Protein AF-A0A448I436-F1 (afdb_monomer_lite)

Secondary structure (DSSP, 8-state):
-PPPPHHHHHHHS--PPP-TT-TTTT-HHHHS---TT--HHHHHHHHHHHHHHHHT-TTHHHHHHHHHHS-GGGPPPEEETTEEEPPP----------

pLDDT: mean 83.36, std 15.51, range [39.28, 98.12]

Sequence (98 aa):
MSYADPSALFASLGGIPLLPGAACVGRSELFDERADHEDPDDRKYRHDKAVRICRACPAQPDCTTWFESLPTAQKPTGVIAGRNHEPSTRRPRKKTAA

Structure (mmCIF, N/CA/C/O backbone):
data_AF-A0A448I436-F1
#
_entry.id   AF-A0A448I436-F1
#
loop_
_atom_site.group_PDB
_atom_site.id
_atom_site.type_symbol
_atom_site.label_atom_id
_atom_site.label_alt_id
_atom_site.label_comp_id
_atom_site.label_asym_id
_atom_site.label_entity_id
_atom_site.label_seq_id
_atom_site.pdbx_PDB_ins_code
_atom_site.Cartn_x
_atom_site.Cartn_y
_atom_site.Cartn_z
_atom_site.occupancy
_atom_site.B_iso_or_equiv
_atom_site.auth_seq_id
_atom_site.auth_comp_id
_atom_site.auth_asym_id
_atom_site.auth_atom_id
_atom_site.pdbx_PDB_model_num
ATOM 1 N N . MET A 1 1 ? 23.129 -21.274 28.277 1.00 44.28 1 MET A N 1
ATOM 2 C CA . MET A 1 1 ? 22.670 -21.186 26.874 1.00 44.28 1 MET A CA 1
ATOM 3 C C . MET A 1 1 ? 21.266 -20.605 26.908 1.00 44.28 1 MET A C 1
ATOM 5 O O . MET A 1 1 ? 20.345 -21.316 27.281 1.00 44.28 1 MET A O 1
ATOM 9 N N . SER A 1 2 ? 21.124 -19.297 26.670 1.00 66.56 2 SER A N 1
ATOM 10 C CA . SER A 1 2 ? 19.808 -18.644 26.622 1.00 66.56 2 SER A CA 1
ATOM 11 C C . SER A 1 2 ? 19.131 -19.006 25.310 1.00 66.56 2 SER A C 1
ATOM 13 O O . SER A 1 2 ? 19.635 -18.653 24.246 1.00 66.56 2 SER A O 1
ATOM 15 N N . TYR A 1 3 ? 18.006 -19.708 25.395 1.00 63.62 3 TYR A N 1
ATOM 16 C CA . TYR A 1 3 ? 17.078 -19.811 24.279 1.00 63.62 3 TYR A CA 1
ATOM 17 C C . TYR A 1 3 ? 16.484 -18.424 24.038 1.00 63.62 3 TYR A C 1
ATOM 19 O O . TYR A 1 3 ? 16.091 -17.748 24.989 1.00 63.62 3 TYR A O 1
ATOM 27 N N . ALA A 1 4 ? 16.482 -17.980 22.781 1.00 66.31 4 ALA A N 1
ATOM 28 C CA . ALA A 1 4 ? 15.768 -16.775 22.390 1.00 66.31 4 ALA A CA 1
ATOM 29 C C . ALA A 1 4 ? 14.303 -16.937 22.813 1.00 66.31 4 ALA A C 1
ATOM 31 O O . ALA A 1 4 ? 13.654 -17.908 22.424 1.00 66.31 4 ALA A O 1
ATOM 32 N N . ASP A 1 5 ? 13.819 -16.026 23.654 1.00 76.06 5 ASP A N 1
ATOM 33 C CA . ASP A 1 5 ? 12.4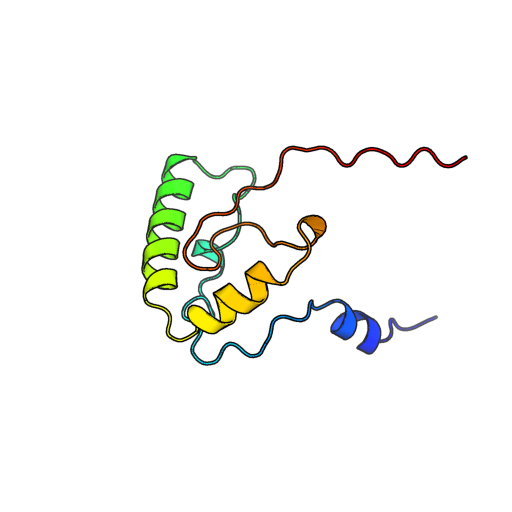24 -16.008 24.069 1.00 76.06 5 ASP A CA 1
ATOM 34 C C . ASP A 1 5 ? 11.552 -15.746 22.827 1.00 76.06 5 ASP A C 1
ATOM 36 O O . ASP A 1 5 ? 11.709 -14.707 22.175 1.00 76.06 5 ASP A O 1
ATOM 40 N N . PRO A 1 6 ? 10.654 -16.672 22.454 1.00 67.38 6 PRO A N 1
ATOM 41 C CA . PRO A 1 6 ? 9.821 -16.495 21.272 1.00 67.38 6 PRO A CA 1
ATOM 42 C C . PRO A 1 6 ? 8.892 -15.280 21.400 1.00 67.38 6 PRO A C 1
ATOM 44 O O . PRO A 1 6 ? 8.549 -14.674 20.388 1.00 67.38 6 PRO A O 1
ATOM 47 N N . SER A 1 7 ? 8.540 -14.854 22.616 1.00 69.56 7 SER A N 1
ATOM 48 C CA . SER A 1 7 ? 7.715 -13.661 22.851 1.00 69.56 7 SER A CA 1
ATOM 49 C C . SER A 1 7 ? 8.408 -12.374 22.381 1.00 69.56 7 SER A C 1
ATOM 51 O O . SER A 1 7 ? 7.755 -11.509 21.800 1.00 69.56 7 SER A O 1
ATOM 53 N N . ALA A 1 8 ? 9.731 -12.263 22.534 1.00 68.94 8 ALA A N 1
ATOM 54 C CA . ALA A 1 8 ? 10.515 -11.151 21.989 1.00 68.94 8 ALA A CA 1
ATOM 55 C C . ALA A 1 8 ? 10.499 -11.104 20.445 1.00 68.94 8 ALA A C 1
ATOM 57 O O . ALA A 1 8 ? 10.488 -10.018 19.856 1.00 68.94 8 ALA A O 1
ATOM 58 N N . LEU A 1 9 ? 10.442 -12.266 19.778 1.00 66.06 9 LEU A N 1
ATOM 59 C CA . LEU A 1 9 ? 10.263 -12.346 18.323 1.00 66.06 9 LEU A CA 1
ATOM 60 C C . LEU A 1 9 ? 8.861 -11.875 17.914 1.00 66.06 9 LEU A C 1
ATOM 62 O O . LEU A 1 9 ? 8.745 -11.051 17.011 1.00 66.06 9 LEU A O 1
ATOM 66 N N . PHE A 1 10 ? 7.808 -12.320 18.610 1.00 66.44 10 PHE A N 1
ATOM 67 C CA . PHE A 1 10 ? 6.435 -11.881 18.328 1.00 66.44 10 PHE A CA 1
ATOM 68 C C . PHE A 1 10 ? 6.227 -10.384 18.576 1.00 66.44 10 PHE A C 1
ATOM 70 O O . PHE A 1 10 ? 5.564 -9.731 17.780 1.00 66.44 10 PHE A O 1
ATOM 77 N N . ALA A 1 11 ? 6.842 -9.815 19.615 1.00 63.12 11 ALA A N 1
ATOM 78 C CA . ALA A 1 11 ? 6.800 -8.374 19.873 1.00 63.12 11 ALA A CA 1
ATOM 79 C C . ALA A 1 11 ? 7.502 -7.540 18.781 1.00 63.12 11 ALA A C 1
ATOM 81 O O . ALA A 1 11 ? 7.218 -6.352 18.635 1.00 63.12 11 ALA A O 1
ATOM 82 N N . SER A 1 12 ? 8.407 -8.156 18.013 1.00 62.03 12 SER A N 1
ATOM 83 C CA . SER A 1 12 ? 9.117 -7.519 16.897 1.00 62.03 12 SER A CA 1
ATOM 84 C C . SER A 1 12 ? 8.353 -7.605 15.570 1.00 62.03 12 SER A C 1
ATOM 86 O O . SER A 1 12 ? 8.654 -6.852 14.643 1.00 62.03 12 SER A O 1
ATOM 88 N N . LEU A 1 13 ? 7.354 -8.492 15.466 1.00 64.06 13 LEU A N 1
ATOM 89 C CA . LEU A 1 13 ? 6.402 -8.503 14.357 1.00 64.06 13 LEU A CA 1
ATOM 90 C C . LEU A 1 13 ? 5.480 -7.294 14.551 1.00 64.06 13 LEU A C 1
ATOM 92 O O . LEU A 1 13 ? 4.556 -7.327 15.358 1.00 64.06 13 LEU A O 1
ATOM 96 N N . GLY A 1 14 ? 5.816 -6.187 13.885 1.00 60.59 14 GLY A N 1
ATOM 97 C CA . GLY A 1 14 ? 5.179 -4.883 14.065 1.00 60.59 14 GLY A CA 1
ATOM 98 C C . GLY A 1 14 ? 3.649 -4.943 14.092 1.00 60.59 14 GLY A C 1
ATOM 99 O O . GLY A 1 14 ? 3.042 -5.768 13.413 1.00 60.59 14 GLY A O 1
ATOM 100 N N . GLY A 1 15 ? 3.045 -4.047 14.882 1.00 69.19 15 GLY A N 1
ATOM 101 C CA . GLY A 1 15 ? 1.606 -3.961 15.168 1.00 69.19 15 GLY A CA 1
ATOM 102 C C . GLY A 1 15 ? 0.737 -3.598 13.963 1.00 69.19 15 GLY A C 1
ATOM 103 O O . GLY A 1 15 ? 0.073 -2.563 13.954 1.00 69.19 15 GLY A O 1
ATOM 104 N N . ILE A 1 16 ? 0.763 -4.432 12.930 1.00 69.56 16 ILE A N 1
ATOM 105 C CA . ILE A 1 16 ? -0.173 -4.401 11.817 1.00 69.56 16 ILE A CA 1
ATOM 106 C C . ILE A 1 16 ? -1.521 -4.860 12.387 1.00 69.56 16 ILE A C 1
ATOM 108 O O . ILE A 1 16 ? -1.587 -5.937 12.988 1.00 69.56 16 ILE A O 1
ATOM 112 N N . PRO A 1 17 ? -2.594 -4.063 12.259 1.00 78.81 17 PRO A N 1
ATOM 113 C CA . PRO A 1 17 ? -3.905 -4.473 12.731 1.00 78.81 17 PRO A CA 1
ATOM 114 C C . PRO A 1 17 ? -4.394 -5.685 11.940 1.00 78.81 17 PRO A C 1
ATOM 116 O O . PRO A 1 17 ? -3.897 -6.008 10.860 1.00 78.81 17 PRO A O 1
ATOM 119 N N . LEU A 1 18 ? -5.429 -6.339 12.455 1.00 84.12 18 LEU A N 1
ATOM 120 C CA . LEU A 1 18 ? -6.154 -7.331 11.674 1.00 84.12 18 LEU A CA 1
ATOM 121 C C . LEU A 1 18 ? -6.760 -6.644 10.440 1.00 84.12 18 LEU A C 1
ATOM 123 O O . LEU A 1 18 ? -7.576 -5.738 10.574 1.00 84.12 18 LEU A O 1
ATOM 127 N N . LEU A 1 19 ? -6.353 -7.086 9.247 1.00 87.56 19 LEU A N 1
ATOM 128 C CA . LEU A 1 19 ? -6.829 -6.589 7.951 1.00 87.56 19 LEU A CA 1
ATOM 129 C C . LEU A 1 19 ? -7.598 -7.708 7.225 1.00 87.56 19 LEU A C 1
ATOM 131 O O . LEU A 1 19 ? -7.061 -8.348 6.312 1.00 87.56 19 LEU A O 1
ATOM 135 N N . PRO A 1 20 ? -8.835 -8.020 7.653 1.00 88.00 20 PRO A N 1
ATOM 136 C CA . PRO A 1 20 ? -9.598 -9.124 7.087 1.00 88.00 20 PRO A CA 1
ATOM 137 C C . PRO A 1 20 ? -9.880 -8.890 5.599 1.00 88.00 20 PRO A C 1
ATOM 139 O O . PRO A 1 20 ? -10.329 -7.824 5.185 1.00 88.00 20 PRO A O 1
ATOM 142 N N . GLY A 1 21 ? -9.609 -9.904 4.776 1.00 91.38 21 GLY A N 1
ATOM 143 C CA . GLY A 1 21 ? -9.819 -9.821 3.328 1.00 91.38 21 GLY A CA 1
ATOM 144 C C . GLY A 1 21 ? -8.778 -8.985 2.578 1.00 91.38 21 GLY A C 1
ATOM 145 O O . GLY A 1 21 ? -9.015 -8.615 1.428 1.00 91.38 21 GLY A O 1
ATOM 146 N N . ALA A 1 22 ? -7.630 -8.681 3.192 1.00 95.88 22 ALA A N 1
ATOM 147 C CA . ALA A 1 22 ? -6.555 -7.957 2.527 1.00 95.88 22 ALA A CA 1
ATOM 148 C C . ALA A 1 22 ? -6.102 -8.658 1.231 1.00 95.88 22 ALA A C 1
ATOM 150 O O . ALA A 1 22 ? -5.530 -9.746 1.247 1.00 95.88 22 ALA A O 1
ATOM 151 N N . ALA A 1 23 ? -6.316 -7.998 0.091 1.00 96.00 23 ALA A N 1
ATOM 152 C CA . ALA A 1 23 ? -6.026 -8.543 -1.237 1.00 96.00 23 ALA A CA 1
ATOM 153 C C . ALA A 1 23 ? -4.521 -8.684 -1.546 1.00 96.00 23 ALA A C 1
ATOM 155 O O . ALA A 1 23 ? -4.156 -9.275 -2.563 1.00 96.00 23 ALA A O 1
ATOM 156 N N . CYS A 1 24 ? -3.652 -8.127 -0.697 1.00 94.81 24 CYS A N 1
ATOM 157 C CA . CYS A 1 24 ? -2.201 -8.295 -0.781 1.00 94.81 24 CYS A CA 1
ATOM 158 C C . CYS A 1 24 ? -1.713 -9.643 -0.225 1.00 94.81 24 CYS A C 1
ATOM 160 O O . CYS A 1 24 ? -0.598 -10.056 -0.542 1.00 94.81 24 CYS A O 1
ATOM 162 N N . VAL A 1 25 ? -2.523 -10.345 0.576 1.00 93.06 25 VAL A N 1
ATOM 163 C CA . VAL A 1 25 ? -2.135 -11.629 1.174 1.00 93.06 25 VAL A CA 1
ATOM 164 C C . VAL A 1 25 ? -1.846 -12.657 0.075 1.00 93.06 25 VAL A C 1
ATOM 166 O O . VAL A 1 25 ? -2.658 -12.868 -0.827 1.00 93.06 25 VAL A O 1
ATOM 169 N N . GLY A 1 26 ? -0.669 -13.288 0.157 1.00 92.50 26 GLY A N 1
ATOM 170 C CA . GLY A 1 26 ? -0.190 -14.274 -0.818 1.00 92.50 26 GLY A CA 1
ATOM 171 C C . GLY A 1 26 ? 0.322 -13.683 -2.135 1.00 92.50 26 GLY A C 1
ATOM 172 O O . GLY A 1 26 ? 0.430 -14.423 -3.107 1.00 92.50 26 GLY A O 1
ATOM 173 N N . ARG A 1 27 ? 0.571 -12.366 -2.191 1.00 94.69 27 ARG A N 1
ATOM 174 C CA . ARG A 1 27 ? 1.039 -11.654 -3.394 1.00 94.69 27 ARG A CA 1
ATOM 175 C C . ARG A 1 27 ? 2.165 -10.663 -3.100 1.00 94.69 27 ARG A C 1
ATOM 177 O O . ARG A 1 27 ? 2.254 -9.643 -3.782 1.00 94.69 27 ARG A O 1
ATOM 184 N N . SER A 1 28 ? 2.954 -10.884 -2.047 1.00 91.31 28 SER A N 1
ATOM 185 C CA . SER A 1 28 ? 3.935 -9.902 -1.558 1.00 91.31 28 SER A CA 1
ATOM 186 C C . SER A 1 28 ? 4.917 -9.462 -2.645 1.00 91.31 28 SER A C 1
ATOM 188 O O . SER A 1 28 ? 5.247 -8.286 -2.716 1.00 91.31 28 SER A O 1
ATOM 190 N N . GLU A 1 29 ? 5.242 -10.332 -3.601 1.00 92.44 29 GLU A N 1
ATOM 191 C CA . GLU A 1 29 ? 6.100 -10.032 -4.750 1.00 92.44 29 GLU A CA 1
ATOM 192 C C . GLU A 1 29 ? 5.628 -8.836 -5.601 1.00 92.44 29 GLU A C 1
ATOM 194 O O . GLU A 1 29 ? 6.432 -8.146 -6.230 1.00 92.44 29 GLU A O 1
ATOM 199 N N . LEU A 1 30 ? 4.323 -8.545 -5.616 1.00 94.50 30 LEU A N 1
ATOM 200 C CA . LEU A 1 30 ? 3.781 -7.380 -6.319 1.00 94.50 30 LEU A CA 1
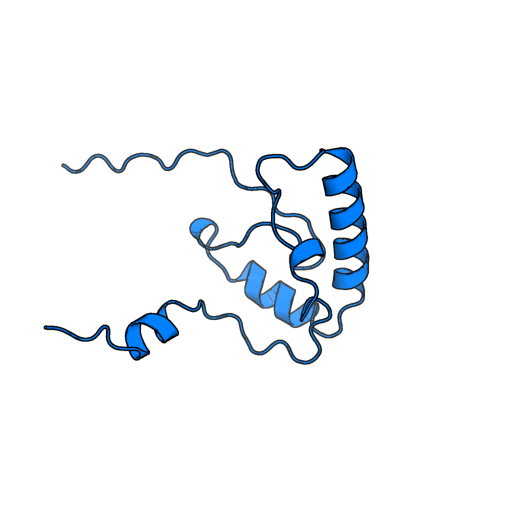ATOM 201 C C . LEU A 1 30 ? 3.880 -6.092 -5.491 1.00 94.50 30 LEU A C 1
ATOM 203 O O . LEU A 1 30 ? 3.926 -5.008 -6.073 1.00 94.50 30 LEU A O 1
ATOM 207 N N . PHE A 1 31 ? 3.861 -6.206 -4.163 1.00 95.19 31 PHE A N 1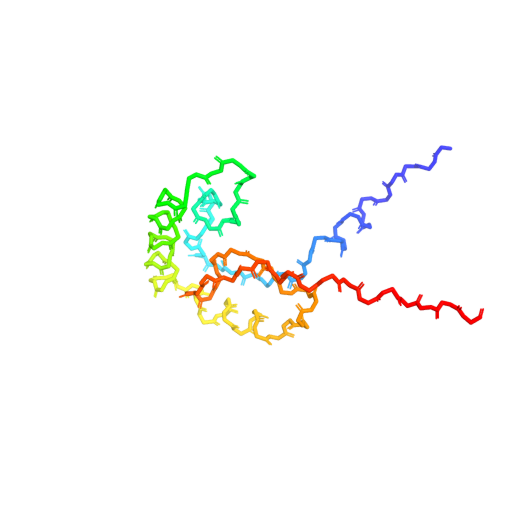
ATOM 208 C CA . PHE A 1 31 ? 3.702 -5.088 -3.229 1.00 95.19 31 PHE A CA 1
ATOM 209 C C . PHE A 1 31 ? 5.009 -4.671 -2.560 1.00 95.19 31 PHE A C 1
ATOM 211 O O . PHE A 1 31 ? 5.118 -3.507 -2.181 1.00 95.19 31 PHE A O 1
ATOM 218 N N . ASP A 1 32 ? 5.966 -5.585 -2.418 1.00 91.44 32 ASP A N 1
ATOM 219 C CA . ASP A 1 32 ? 7.245 -5.336 -1.761 1.00 91.44 32 ASP A CA 1
ATOM 220 C C . ASP A 1 32 ? 8.070 -4.291 -2.516 1.00 91.44 32 ASP A C 1
ATOM 222 O O . ASP A 1 32 ? 7.791 -3.929 -3.659 1.00 91.44 32 ASP A O 1
ATOM 226 N N . GLU A 1 33 ? 9.102 -3.767 -1.869 1.00 87.62 33 GLU A N 1
ATOM 227 C CA . GLU A 1 33 ? 9.987 -2.783 -2.481 1.00 87.62 33 GLU A CA 1
ATOM 228 C C . GLU A 1 33 ? 10.804 -3.337 -3.662 1.00 87.62 33 GLU A C 1
ATOM 230 O O . GLU A 1 33 ? 10.666 -4.484 -4.087 1.00 87.62 33 GLU A O 1
ATOM 235 N N . ARG A 1 34 ? 11.635 -2.479 -4.262 1.00 82.56 34 ARG A N 1
ATOM 236 C CA . ARG A 1 34 ? 12.519 -2.856 -5.371 1.00 82.56 34 ARG A CA 1
ATOM 237 C C . ARG A 1 34 ? 13.537 -3.907 -4.914 1.00 82.56 34 ARG A C 1
ATOM 239 O O . ARG A 1 34 ? 14.257 -3.655 -3.956 1.00 82.56 34 ARG A O 1
ATOM 246 N N . ALA A 1 35 ? 13.689 -4.993 -5.672 1.00 79.38 35 ALA A N 1
ATOM 247 C CA . ALA A 1 35 ? 14.838 -5.890 -5.519 1.00 79.38 35 ALA A CA 1
ATOM 248 C C . ALA A 1 35 ? 16.107 -5.283 -6.159 1.00 79.38 35 ALA A C 1
ATOM 250 O O . ALA A 1 35 ? 16.017 -4.615 -7.191 1.00 79.38 35 ALA A O 1
ATOM 251 N N . ASP A 1 36 ? 17.290 -5.543 -5.589 1.00 77.25 36 ASP A N 1
ATOM 252 C CA . ASP A 1 36 ? 18.571 -4.883 -5.931 1.00 77.25 36 ASP A CA 1
ATOM 253 C C . ASP A 1 36 ? 18.911 -4.831 -7.435 1.00 77.25 36 ASP A C 1
ATOM 255 O O . ASP A 1 36 ? 19.555 -3.888 -7.903 1.00 77.25 36 ASP A O 1
ATOM 259 N N . HIS A 1 37 ? 18.443 -5.811 -8.210 1.00 83.50 37 HIS A N 1
ATOM 260 C CA . HIS A 1 37 ? 18.713 -5.943 -9.645 1.00 83.50 37 HIS A CA 1
ATOM 261 C C . HIS A 1 37 ? 17.452 -5.930 -10.515 1.00 83.50 37 HIS A C 1
ATOM 263 O O . HIS A 1 37 ? 17.494 -6.344 -11.669 1.00 83.50 37 HIS A O 1
ATOM 269 N N . GLU A 1 38 ? 16.331 -5.455 -9.978 1.00 84.19 38 GLU A N 1
ATOM 270 C CA . GLU A 1 38 ? 15.091 -5.351 -10.738 1.00 84.19 38 GLU A CA 1
ATOM 271 C C . GLU A 1 38 ? 15.155 -4.209 -11.762 1.00 84.19 38 GLU A C 1
ATOM 273 O O . GLU A 1 38 ? 15.577 -3.084 -11.435 1.00 84.19 38 GLU A O 1
ATOM 278 N N . ASP A 1 39 ? 14.704 -4.509 -12.981 1.00 90.06 39 ASP A N 1
ATOM 279 C CA . ASP A 1 39 ? 14.545 -3.540 -14.057 1.00 90.06 39 ASP A CA 1
ATOM 280 C C . ASP A 1 39 ? 13.513 -2.452 -13.675 1.00 90.06 39 ASP A C 1
ATOM 282 O O . ASP A 1 39 ? 12.467 -2.754 -13.086 1.00 90.06 39 ASP A O 1
ATOM 286 N N . PRO A 1 40 ? 13.784 -1.161 -13.949 1.00 88.19 40 PRO A N 1
ATOM 287 C CA . PRO A 1 40 ? 12.874 -0.080 -13.582 1.00 88.19 40 PRO A CA 1
ATOM 288 C C . PRO A 1 40 ? 11.469 -0.186 -14.189 1.00 88.19 40 PRO A C 1
ATOM 290 O O . PRO A 1 40 ? 10.513 0.218 -13.514 1.00 88.19 40 PRO A O 1
ATOM 293 N N . ASP A 1 41 ? 11.341 -0.703 -15.411 1.00 91.00 41 ASP A N 1
ATOM 294 C CA . ASP A 1 41 ? 10.067 -0.836 -16.116 1.00 91.00 41 ASP A CA 1
ATOM 295 C C . ASP A 1 41 ? 9.275 -2.034 -15.587 1.00 91.00 41 ASP A C 1
ATOM 297 O O . ASP A 1 41 ? 8.075 -1.898 -15.327 1.00 91.00 41 ASP A O 1
ATOM 301 N N . ASP A 1 42 ? 9.944 -3.155 -15.301 1.00 91.25 42 ASP A N 1
ATOM 302 C CA . ASP A 1 42 ? 9.326 -4.310 -14.632 1.00 91.25 42 ASP A CA 1
ATOM 303 C C . ASP A 1 42 ? 8.796 -3.927 -13.245 1.00 91.25 42 ASP A C 1
ATOM 305 O O . ASP A 1 42 ? 7.633 -4.192 -12.908 1.00 91.25 42 ASP A O 1
ATOM 309 N N . ARG A 1 43 ? 9.606 -3.190 -12.474 1.00 90.44 43 ARG A N 1
ATOM 310 C CA . ARG A 1 43 ? 9.207 -2.628 -11.178 1.00 90.44 43 ARG A CA 1
ATOM 311 C C . ARG A 1 43 ? 7.978 -1.736 -11.314 1.00 90.44 43 ARG A C 1
ATOM 313 O O . ARG A 1 43 ? 7.023 -1.848 -10.540 1.00 90.44 43 ARG A O 1
ATOM 320 N N . LYS A 1 44 ? 7.993 -0.816 -12.283 1.00 91.56 44 LYS A N 1
ATOM 321 C CA . LYS A 1 44 ? 6.867 0.089 -12.527 1.00 91.56 44 LYS A CA 1
ATOM 322 C C . LYS A 1 44 ? 5.610 -0.705 -12.874 1.00 91.56 44 LYS A C 1
ATOM 324 O O . LYS A 1 44 ? 4.550 -0.441 -12.308 1.00 91.56 44 LYS A O 1
ATOM 329 N N . TYR A 1 45 ? 5.730 -1.694 -13.753 1.00 93.94 45 TYR A N 1
ATOM 330 C CA . TYR A 1 45 ? 4.622 -2.537 -14.174 1.00 93.94 45 TYR A CA 1
ATOM 331 C C . TYR A 1 45 ? 4.000 -3.305 -13.000 1.00 93.94 45 TYR A C 1
ATOM 333 O O . TYR A 1 45 ? 2.772 -3.275 -12.824 1.00 93.94 45 TYR A O 1
ATOM 341 N N . ARG A 1 46 ? 4.816 -3.947 -12.149 1.00 94.88 46 ARG A N 1
ATOM 342 C CA . ARG A 1 46 ? 4.295 -4.672 -10.979 1.00 94.88 46 ARG A CA 1
ATOM 343 C C . ARG A 1 46 ? 3.680 -3.733 -9.941 1.00 94.88 46 ARG A C 1
ATOM 345 O O . ARG A 1 46 ? 2.594 -4.036 -9.448 1.00 94.88 46 ARG A O 1
ATOM 352 N N . HIS A 1 47 ? 4.280 -2.571 -9.675 1.00 95.62 47 HIS A N 1
ATOM 353 C CA . HIS A 1 47 ? 3.732 -1.602 -8.723 1.00 95.62 47 HIS A CA 1
ATOM 354 C C . HIS A 1 47 ? 2.428 -0.981 -9.232 1.00 95.62 47 HIS A C 1
ATOM 356 O O . HIS A 1 47 ? 1.476 -0.850 -8.464 1.00 95.62 47 HIS A O 1
ATOM 362 N N . ASP A 1 48 ? 2.316 -0.676 -10.529 1.00 96.25 48 ASP A N 1
ATOM 363 C CA . ASP A 1 48 ? 1.066 -0.194 -11.128 1.00 96.25 48 ASP A CA 1
ATOM 364 C C . ASP A 1 48 ? -0.045 -1.256 -11.001 1.00 96.25 48 ASP A C 1
ATOM 366 O O . ASP A 1 48 ? -1.208 -0.941 -10.723 1.00 96.25 48 ASP A O 1
ATOM 370 N N . LYS A 1 49 ? 0.301 -2.545 -11.143 1.00 97.38 49 LYS A N 1
ATOM 371 C CA . LYS A 1 49 ? -0.619 -3.661 -10.879 1.00 97.38 49 LYS A CA 1
ATOM 372 C C . LYS A 1 49 ? -1.009 -3.745 -9.400 1.00 97.38 49 LYS A C 1
ATOM 374 O O . LYS A 1 49 ? -2.202 -3.849 -9.111 1.00 97.38 49 LYS A O 1
ATOM 379 N N . ALA A 1 50 ? -0.054 -3.658 -8.480 1.00 97.62 50 ALA A N 1
ATOM 380 C CA . ALA A 1 50 ? -0.315 -3.690 -7.044 1.00 97.62 50 ALA A CA 1
ATOM 381 C C . ALA A 1 50 ? -1.184 -2.515 -6.583 1.00 97.62 50 ALA A C 1
ATOM 383 O O . ALA A 1 50 ? -2.117 -2.719 -5.811 1.00 97.62 50 ALA A O 1
ATOM 384 N N . VAL A 1 51 ? -0.971 -1.305 -7.112 1.00 98.12 51 VAL A N 1
ATOM 385 C CA . VAL A 1 51 ? -1.799 -0.126 -6.804 1.00 98.12 51 VAL A CA 1
ATOM 386 C C . VAL A 1 51 ? -3.255 -0.361 -7.202 1.00 98.12 51 VAL A C 1
ATOM 388 O O . VAL A 1 51 ? -4.155 -0.060 -6.417 1.00 98.12 51 VAL A O 1
ATOM 391 N N . ARG A 1 52 ? -3.505 -0.939 -8.386 1.00 98.00 52 ARG A N 1
ATOM 392 C CA . ARG A 1 52 ? -4.866 -1.292 -8.826 1.00 98.00 52 ARG A CA 1
ATOM 393 C C . ARG A 1 52 ? -5.525 -2.300 -7.884 1.00 98.00 52 ARG A C 1
ATOM 395 O O . ARG A 1 52 ? -6.669 -2.093 -7.495 1.00 98.00 52 ARG A O 1
ATOM 402 N N . ILE A 1 53 ? -4.799 -3.344 -7.477 1.00 97.88 53 ILE A N 1
ATOM 403 C CA . ILE A 1 53 ? -5.301 -4.348 -6.523 1.00 97.88 53 ILE A CA 1
ATOM 404 C C . ILE A 1 53 ? -5.585 -3.700 -5.161 1.00 97.88 53 ILE A C 1
ATOM 406 O O . ILE A 1 53 ? -6.644 -3.915 -4.581 1.00 97.88 53 ILE A O 1
ATOM 410 N N . CYS A 1 54 ? -4.665 -2.874 -4.662 1.00 97.88 54 CYS A N 1
ATOM 411 C CA . CYS A 1 54 ? -4.769 -2.232 -3.356 1.00 97.88 54 CYS A CA 1
ATOM 412 C C . CYS A 1 54 ? -5.976 -1.287 -3.268 1.00 97.88 54 CYS A C 1
ATOM 414 O O . CYS A 1 54 ? -6.681 -1.283 -2.266 1.00 97.88 54 CYS A O 1
ATOM 416 N N . ARG A 1 55 ? -6.257 -0.523 -4.330 1.00 97.12 55 ARG A N 1
ATOM 417 C CA . ARG A 1 55 ? -7.415 0.388 -4.387 1.00 97.12 55 ARG A CA 1
ATOM 418 C C . ARG A 1 55 ? -8.764 -0.331 -4.440 1.00 97.12 55 ARG A C 1
ATOM 420 O O . ARG A 1 55 ? -9.770 0.275 -4.104 1.00 97.12 55 ARG A O 1
ATOM 427 N N . ALA A 1 56 ? -8.787 -1.593 -4.862 1.00 97.31 56 ALA A N 1
ATOM 428 C CA . ALA A 1 56 ? -9.983 -2.436 -4.850 1.00 97.31 56 ALA A CA 1
ATOM 429 C C . ALA A 1 56 ? -10.082 -3.315 -3.586 1.00 97.31 56 ALA A C 1
ATOM 431 O O . ALA A 1 56 ? -11.002 -4.122 -3.464 1.00 97.31 56 ALA A O 1
ATOM 432 N N . CYS A 1 57 ? -9.120 -3.208 -2.665 1.00 97.62 57 CYS A N 1
ATOM 433 C CA . CYS A 1 57 ? -9.038 -4.054 -1.482 1.00 97.62 57 CYS A CA 1
ATOM 434 C C . CYS A 1 57 ? -10.126 -3.683 -0.457 1.00 97.62 57 CYS A C 1
ATOM 436 O O . CYS A 1 57 ? -10.229 -2.510 -0.096 1.00 97.62 57 CYS A O 1
ATOM 438 N N . PRO A 1 58 ? -10.875 -4.653 0.100 1.00 96.62 58 PRO A N 1
ATOM 439 C CA . PRO A 1 58 ? -11.878 -4.365 1.128 1.00 96.62 58 PRO A CA 1
ATOM 440 C C . PRO A 1 58 ? -11.257 -3.809 2.420 1.00 96.62 58 PRO A C 1
ATOM 442 O O . PRO A 1 58 ? -11.866 -2.981 3.085 1.00 96.62 58 PRO A O 1
ATOM 445 N N . ALA A 1 59 ? -10.018 -4.196 2.738 1.00 96.31 59 ALA A N 1
ATOM 446 C CA . ALA A 1 59 ? -9.282 -3.708 3.906 1.00 96.31 59 ALA A CA 1
ATOM 447 C C . ALA A 1 59 ? -8.546 -2.370 3.664 1.00 96.31 59 ALA A C 1
ATOM 449 O O . ALA A 1 59 ? -7.736 -1.953 4.493 1.00 96.31 59 ALA A O 1
ATOM 450 N N . GLN A 1 60 ? -8.758 -1.700 2.521 1.00 95.88 60 GLN A N 1
ATOM 451 C CA . GLN A 1 60 ? -8.055 -0.453 2.193 1.00 95.88 60 GLN A CA 1
ATOM 452 C C . GLN A 1 60 ? -8.265 0.668 3.234 1.00 95.88 60 GLN A C 1
ATOM 454 O O . GLN A 1 60 ? -7.269 1.326 3.556 1.00 95.88 60 GLN A O 1
ATOM 459 N N . PRO A 1 61 ? -9.480 0.913 3.775 1.00 95.06 61 PRO A N 1
ATOM 460 C CA . PRO A 1 61 ? -9.682 1.977 4.761 1.00 95.06 61 PRO A CA 1
ATOM 461 C C . PRO A 1 61 ? -8.836 1.758 6.020 1.00 95.06 61 PRO A C 1
ATOM 463 O O . PRO A 1 61 ? -8.031 2.619 6.369 1.00 95.06 61 PRO A O 1
ATOM 466 N N . ASP A 1 62 ? -8.909 0.565 6.612 1.00 94.62 62 ASP A N 1
ATOM 467 C CA . ASP A 1 62 ? -8.162 0.214 7.826 1.00 94.62 62 ASP A CA 1
ATOM 468 C C . ASP A 1 62 ? -6.647 0.214 7.588 1.00 94.62 62 ASP A C 1
ATOM 470 O O . ASP A 1 62 ? -5.873 0.718 8.406 1.00 94.62 62 ASP A O 1
ATOM 474 N N . CYS A 1 63 ? -6.210 -0.283 6.425 1.00 95.56 63 CYS A N 1
ATOM 475 C CA . CYS A 1 63 ? -4.812 -0.225 5.999 1.00 95.56 63 CYS A CA 1
ATOM 476 C C . CYS A 1 63 ? -4.314 1.225 5.898 1.00 95.56 63 CYS A C 1
ATOM 478 O O . CYS A 1 63 ? -3.190 1.525 6.304 1.00 95.56 63 CYS A O 1
ATOM 480 N N . THR A 1 64 ? -5.154 2.134 5.394 1.00 95.81 64 THR A N 1
ATOM 481 C CA . THR A 1 64 ? -4.833 3.563 5.291 1.00 95.81 64 THR A CA 1
ATOM 482 C C . THR A 1 64 ? -4.708 4.189 6.673 1.00 95.81 64 THR A C 1
ATOM 484 O O . THR A 1 64 ? -3.684 4.807 6.960 1.00 95.81 64 THR A O 1
ATOM 487 N N . THR A 1 65 ? -5.687 3.964 7.553 1.00 95.56 65 THR A N 1
ATOM 488 C CA . THR A 1 65 ? -5.669 4.467 8.933 1.00 95.56 65 THR A CA 1
ATOM 489 C C . THR A 1 65 ? -4.427 4.004 9.687 1.00 95.56 65 THR A C 1
ATOM 491 O O . THR A 1 65 ? -3.742 4.812 10.317 1.00 95.56 65 THR A O 1
ATOM 494 N N . TRP A 1 66 ? -4.088 2.719 9.584 1.00 93.94 66 TRP A N 1
ATOM 495 C CA . TRP A 1 66 ? -2.880 2.185 10.198 1.00 93.94 66 TRP A CA 1
ATOM 496 C C . TRP A 1 66 ? -1.618 2.839 9.642 1.00 93.94 66 TRP A C 1
ATOM 498 O O . TRP A 1 66 ? -0.827 3.377 10.415 1.00 93.94 66 TRP A O 1
ATOM 508 N N . PHE A 1 67 ? -1.442 2.858 8.320 1.00 94.56 67 PHE A N 1
ATOM 509 C CA . PHE A 1 67 ? -0.239 3.417 7.705 1.00 94.56 67 PHE A CA 1
ATOM 510 C C . PHE A 1 67 ? -0.040 4.900 8.056 1.00 94.56 67 PHE A C 1
ATOM 512 O O . PHE A 1 67 ? 1.088 5.366 8.239 1.00 94.56 67 PHE A O 1
ATOM 519 N N . GLU A 1 68 ? -1.130 5.657 8.166 1.00 94.69 68 GLU A N 1
ATOM 520 C CA . GLU A 1 68 ? -1.095 7.073 8.532 1.00 94.69 68 GLU A CA 1
ATOM 521 C C . GLU A 1 68 ? -0.769 7.303 10.011 1.00 94.69 68 GLU A C 1
ATOM 523 O O . GLU A 1 68 ? -0.131 8.308 10.324 1.00 94.69 68 GLU A O 1
ATOM 528 N N . SER A 1 69 ? -1.097 6.353 10.892 1.00 93.25 69 SER A N 1
ATOM 529 C CA . SER A 1 69 ? -0.724 6.398 12.312 1.00 93.25 69 SER A CA 1
ATOM 530 C C . SER A 1 69 ? 0.762 6.127 12.582 1.00 93.25 69 SER A C 1
ATOM 532 O O . SER A 1 69 ? 1.270 6.487 13.646 1.00 93.25 69 SER A O 1
ATOM 534 N N . LEU A 1 70 ? 1.481 5.512 11.634 1.00 90.75 70 LEU A N 1
ATOM 535 C CA . LEU A 1 70 ? 2.881 5.142 11.832 1.00 90.75 70 LEU A CA 1
ATOM 536 C C . LEU A 1 70 ? 3.807 6.372 11.831 1.00 90.75 70 LEU A C 1
ATOM 538 O O . LEU A 1 70 ? 3.721 7.217 10.929 1.00 90.75 70 LEU A O 1
ATOM 542 N N . PRO A 1 71 ? 4.783 6.446 12.759 1.00 89.62 71 PRO A N 1
ATOM 543 C CA . PRO A 1 71 ? 5.882 7.398 12.658 1.00 89.62 71 PRO A CA 1
ATOM 544 C C . PRO A 1 71 ? 6.637 7.216 11.340 1.00 89.62 71 PRO A C 1
ATOM 546 O O . PRO A 1 71 ? 6.843 6.091 10.896 1.00 89.62 71 PRO A O 1
ATOM 549 N N . THR A 1 72 ? 7.146 8.300 10.746 1.00 87.56 72 THR A N 1
ATOM 550 C CA . THR A 1 72 ? 7.860 8.254 9.454 1.00 87.56 72 THR A CA 1
ATOM 551 C C . THR A 1 72 ? 8.981 7.212 9.407 1.00 87.56 72 THR A C 1
ATOM 553 O O . THR A 1 72 ? 9.174 6.576 8.381 1.00 87.56 72 THR A O 1
ATOM 556 N N . ALA A 1 73 ? 9.698 7.008 10.516 1.00 85.00 73 ALA A N 1
ATOM 557 C CA . ALA A 1 73 ? 10.788 6.033 10.609 1.00 85.00 73 ALA A CA 1
ATOM 558 C C . ALA A 1 73 ? 10.328 4.562 10.612 1.00 85.00 73 ALA A C 1
ATOM 560 O O . ALA A 1 73 ? 11.158 3.676 10.456 1.00 85.00 73 ALA A O 1
ATOM 561 N N . GLN A 1 74 ? 9.037 4.308 10.824 1.00 86.50 74 GLN A N 1
ATOM 562 C CA . GLN A 1 74 ? 8.438 2.972 10.869 1.00 86.50 74 GLN A CA 1
ATOM 563 C C . GLN A 1 74 ? 7.515 2.711 9.677 1.00 86.50 74 GLN A C 1
ATOM 565 O O . GLN A 1 74 ? 6.911 1.645 9.602 1.00 86.50 74 GLN A O 1
ATOM 570 N N . LYS A 1 75 ? 7.372 3.674 8.757 1.00 89.69 75 LYS A N 1
ATOM 571 C CA . LYS A 1 75 ? 6.538 3.495 7.569 1.00 89.69 75 LYS A CA 1
ATOM 572 C C . LYS A 1 75 ? 7.195 2.479 6.633 1.00 89.69 75 LYS A C 1
ATOM 574 O O . LYS A 1 75 ? 8.328 2.723 6.214 1.00 89.69 75 LYS A O 1
ATOM 579 N N . PRO A 1 76 ? 6.507 1.373 6.304 1.00 90.06 76 PRO A N 1
ATOM 580 C CA . PRO A 1 76 ? 7.048 0.401 5.373 1.00 90.06 76 PRO A CA 1
ATOM 581 C C . PRO A 1 76 ? 7.107 0.969 3.951 1.00 90.06 76 PRO A C 1
ATOM 583 O O . PRO A 1 76 ? 6.384 1.908 3.602 1.00 90.06 76 PRO A O 1
ATOM 586 N N . THR A 1 77 ? 8.003 0.403 3.152 1.00 92.69 77 THR A N 1
ATOM 587 C CA . THR A 1 77 ? 8.207 0.712 1.733 1.00 92.69 77 THR A CA 1
ATOM 588 C C . THR A 1 77 ? 7.375 -0.219 0.847 1.00 92.69 77 THR A C 1
ATOM 590 O O . THR A 1 77 ? 6.784 -1.188 1.322 1.00 92.69 77 THR A O 1
ATOM 593 N N . GLY A 1 78 ? 7.295 0.096 -0.448 1.00 94.00 78 GLY A N 1
ATOM 594 C CA . GLY A 1 78 ? 6.480 -0.641 -1.414 1.00 94.00 78 GLY A CA 1
ATOM 595 C C . GLY A 1 78 ? 5.064 -0.079 -1.553 1.00 94.00 78 GLY A C 1
ATOM 596 O O . GLY A 1 78 ? 4.801 1.090 -1.255 1.00 94.00 78 GLY A O 1
ATOM 597 N N . VAL A 1 79 ? 4.130 -0.886 -2.054 1.00 97.00 79 VAL A N 1
ATOM 598 C CA . VAL A 1 79 ? 2.753 -0.455 -2.320 1.00 97.00 79 VAL A CA 1
ATOM 599 C C . VAL A 1 79 ? 1.868 -0.661 -1.097 1.00 97.00 79 VAL A C 1
ATOM 601 O O . VAL A 1 79 ? 1.464 -1.775 -0.779 1.00 97.00 79 VAL A O 1
ATOM 604 N N . ILE A 1 80 ? 1.501 0.432 -0.433 1.00 95.88 80 ILE A N 1
ATOM 605 C CA . ILE A 1 80 ? 0.672 0.422 0.779 1.00 95.88 80 ILE A CA 1
ATOM 606 C C . ILE A 1 80 ? -0.375 1.532 0.678 1.00 95.88 80 ILE A C 1
ATOM 608 O O . ILE A 1 80 ? -0.094 2.623 0.173 1.00 95.88 80 ILE A O 1
ATOM 612 N N . ALA A 1 81 ? -1.600 1.272 1.150 1.00 95.69 81 ALA A N 1
ATOM 613 C CA . ALA A 1 81 ? -2.697 2.248 1.141 1.00 95.69 81 ALA A CA 1
ATOM 614 C C . ALA A 1 81 ? -2.935 2.891 -0.251 1.00 95.69 81 ALA A C 1
ATOM 616 O O . ALA A 1 81 ? -3.165 4.096 -0.385 1.00 95.69 81 ALA A O 1
ATOM 617 N N . GLY A 1 82 ? -2.825 2.085 -1.314 1.00 96.31 82 GLY A N 1
ATOM 618 C CA . GLY A 1 82 ? -3.071 2.486 -2.704 1.00 96.31 82 GLY A CA 1
ATOM 619 C C . GLY A 1 82 ? -1.999 3.388 -3.326 1.00 96.31 82 GLY A C 1
ATOM 620 O O . GLY A 1 82 ? -2.275 4.030 -4.348 1.00 96.31 82 GLY A O 1
ATOM 621 N N . ARG A 1 83 ? -0.810 3.465 -2.713 1.00 96.31 83 ARG A N 1
ATOM 622 C CA . ARG A 1 83 ? 0.307 4.341 -3.095 1.00 96.31 83 ARG A CA 1
ATOM 623 C C . ARG A 1 83 ? 1.633 3.579 -3.036 1.00 96.31 83 ARG A C 1
ATOM 625 O O . ARG A 1 83 ? 1.789 2.709 -2.190 1.00 96.31 83 ARG A O 1
ATOM 632 N N . ASN A 1 84 ? 2.570 3.913 -3.922 1.00 94.44 84 ASN A N 1
ATOM 633 C CA . ASN A 1 84 ? 3.943 3.406 -3.863 1.00 94.44 84 ASN A CA 1
ATOM 634 C C . ASN A 1 84 ? 4.787 4.305 -2.945 1.00 94.44 84 ASN A C 1
ATOM 636 O O . ASN A 1 84 ? 4.834 5.517 -3.164 1.00 94.44 84 ASN A O 1
ATOM 640 N N . HIS A 1 85 ? 5.448 3.715 -1.951 1.00 92.75 85 HIS A N 1
ATOM 641 C CA . HIS A 1 85 ? 6.336 4.384 -1.003 1.00 92.75 85 HIS A CA 1
ATOM 642 C C . HIS A 1 85 ? 7.766 3.920 -1.255 1.00 92.75 85 HIS A C 1
ATOM 644 O O . HIS A 1 85 ? 8.134 2.785 -0.955 1.00 92.75 85 HIS A O 1
ATOM 650 N N . GLU A 1 86 ? 8.578 4.797 -1.834 1.00 85.44 86 GLU A N 1
ATOM 651 C CA . GLU A 1 86 ? 9.982 4.491 -2.093 1.00 85.44 86 GLU A CA 1
ATOM 652 C C . GLU A 1 86 ? 10.831 4.674 -0.825 1.00 85.44 86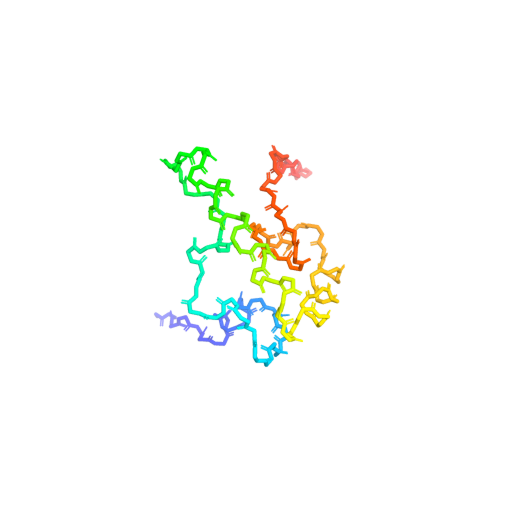 GLU A C 1
ATOM 654 O O . GLU A 1 86 ? 10.529 5.547 0.001 1.00 85.44 86 GLU A O 1
ATOM 659 N N . PRO A 1 87 ? 11.917 3.894 -0.666 1.00 74.19 87 PRO A N 1
ATOM 660 C CA . PRO A 1 87 ? 12.855 4.090 0.425 1.00 74.19 87 PRO A CA 1
ATOM 661 C C . PRO A 1 87 ? 13.375 5.526 0.422 1.00 74.19 87 PRO A C 1
ATOM 663 O O . PRO A 1 87 ? 13.839 6.047 -0.596 1.00 74.19 87 PRO A O 1
ATOM 666 N N . SER A 1 88 ? 13.328 6.181 1.581 1.00 66.62 88 SER A N 1
ATOM 667 C CA . SER A 1 88 ? 13.962 7.485 1.715 1.00 66.62 88 SER A CA 1
ATOM 668 C C . SER A 1 88 ? 15.472 7.318 1.561 1.00 66.62 88 SER A C 1
ATOM 670 O O . SER A 1 88 ? 16.120 6.680 2.384 1.00 66.62 88 SER A O 1
ATOM 672 N N . THR A 1 89 ? 16.067 7.969 0.563 1.00 63.81 89 THR A N 1
ATOM 673 C CA . THR A 1 89 ? 17.531 8.061 0.413 1.00 63.81 89 THR A CA 1
ATOM 674 C C . THR A 1 89 ? 18.199 8.882 1.528 1.00 63.81 89 THR A C 1
ATOM 676 O O . THR A 1 89 ? 19.417 9.080 1.524 1.00 63.81 89 THR A O 1
ATOM 679 N N . ARG A 1 90 ? 17.435 9.382 2.516 1.00 56.19 90 ARG A N 1
ATOM 680 C CA . ARG A 1 90 ? 17.984 10.114 3.658 1.00 56.19 90 ARG A CA 1
ATOM 681 C C . ARG A 1 90 ? 18.724 9.159 4.586 1.00 56.19 90 ARG A C 1
ATOM 683 O O . ARG A 1 90 ? 18.135 8.507 5.443 1.00 56.19 90 ARG A O 1
ATOM 690 N N . ARG A 1 91 ? 20.051 9.167 4.461 1.00 55.50 91 ARG A N 1
ATOM 691 C CA . ARG A 1 91 ? 20.981 8.591 5.436 1.00 55.50 91 ARG A CA 1
ATOM 692 C C . ARG A 1 91 ? 20.578 9.032 6.855 1.00 55.50 91 ARG A C 1
ATOM 694 O O . ARG A 1 91 ? 20.437 10.241 7.077 1.00 55.50 91 ARG A O 1
ATOM 701 N N . PRO A 1 92 ? 20.423 8.109 7.823 1.00 54.88 92 PRO A N 1
ATOM 702 C CA . PRO A 1 92 ? 20.162 8.480 9.205 1.00 54.88 92 PRO A CA 1
ATOM 703 C C . PRO A 1 92 ? 21.254 9.443 9.673 1.00 54.88 92 PRO A C 1
ATOM 705 O O . PRO A 1 92 ? 22.446 9.144 9.552 1.00 54.88 92 PRO A O 1
ATOM 708 N N . ARG A 1 93 ? 20.870 10.618 10.189 1.00 56.47 93 ARG A N 1
ATOM 709 C CA . ARG A 1 93 ? 21.826 11.498 10.869 1.00 56.47 93 ARG A CA 1
ATOM 710 C C . ARG A 1 93 ? 22.423 10.692 12.020 1.00 56.47 93 ARG A C 1
ATOM 712 O O . ARG A 1 93 ? 21.694 10.301 12.930 1.00 56.47 93 ARG A O 1
ATOM 719 N N . LYS A 1 94 ? 23.733 10.428 11.963 1.00 56.66 94 LYS A N 1
ATOM 720 C CA . LYS A 1 94 ? 24.480 9.838 13.077 1.00 56.66 94 LYS A CA 1
ATOM 721 C C . LYS A 1 94 ? 24.195 10.712 14.297 1.00 56.66 94 LYS A C 1
ATOM 723 O O . LYS A 1 94 ? 24.530 11.894 14.284 1.00 56.66 94 LYS A O 1
ATOM 728 N N . LYS A 1 95 ? 23.524 10.162 15.312 1.00 47.69 95 LYS A N 1
ATOM 729 C CA . LYS A 1 95 ? 23.453 10.822 16.615 1.00 47.69 95 LYS A CA 1
ATOM 730 C C . LYS A 1 95 ? 24.887 10.839 17.137 1.00 47.69 95 LYS A C 1
ATOM 732 O O . LYS A 1 95 ? 25.434 9.781 17.440 1.00 47.69 95 LYS A O 1
ATOM 737 N N . THR A 1 96 ? 25.524 12.004 17.139 1.00 43.72 96 THR A N 1
ATOM 738 C CA . THR A 1 96 ? 26.786 12.196 17.852 1.00 43.72 96 THR A CA 1
ATOM 739 C C . THR A 1 96 ? 26.470 11.986 19.329 1.00 43.72 96 THR A C 1
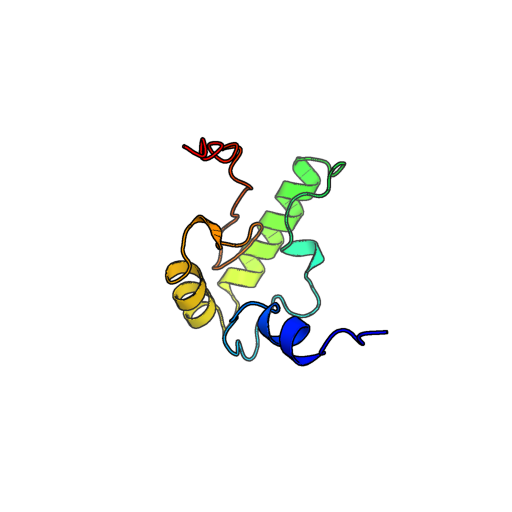ATOM 741 O O . THR A 1 96 ? 25.705 12.758 19.905 1.00 43.72 96 THR A O 1
ATOM 744 N N . ALA A 1 97 ? 26.948 10.878 19.896 1.00 50.25 97 ALA A N 1
ATOM 745 C CA . ALA A 1 97 ? 26.983 10.699 21.340 1.00 50.25 97 ALA A CA 1
ATOM 746 C C . ALA A 1 97 ? 27.964 11.729 21.926 1.00 50.25 97 ALA A C 1
ATOM 748 O O . ALA A 1 97 ? 28.956 12.049 21.266 1.00 50.25 97 ALA A O 1
ATOM 749 N N . ALA A 1 98 ? 27.591 12.277 23.084 1.00 39.28 98 ALA A N 1
ATOM 750 C CA . ALA A 1 98 ? 28.243 13.377 23.794 1.00 39.28 98 ALA A CA 1
ATOM 751 C C . ALA A 1 98 ? 29.712 13.110 24.149 1.00 39.28 98 ALA A C 1
ATOM 753 O O . ALA A 1 98 ? 30.057 11.925 24.364 1.00 39.28 98 ALA A O 1
#

Radius of gyration: 16.42 Å; c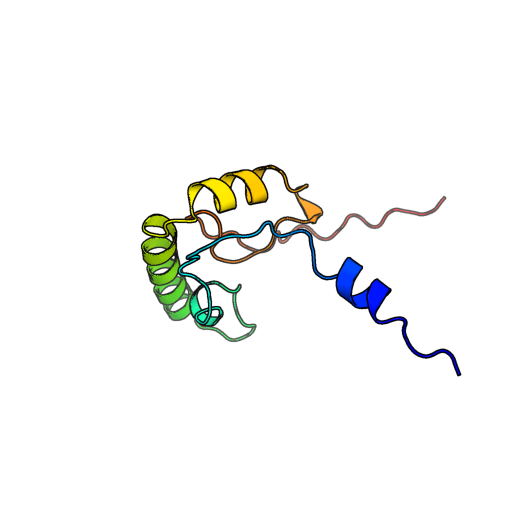hains: 1; bounding box: 40×35×43 Å

Organism: Mycolicibacterium chitae (NCBI:txid1792)

Foldseek 3Di:
DDDDDVVVVVPVPDPDDDQPQFQCPPPVVLFAADDPPDDPVNNVVSLVVVLVSLVVGPSLVVQVVVLVPDDPVPRHAGQTSSDGRHDPPDDPDPPPDD

InterPro domains:
  IPR034768 WhiB-like iron-sulfur binding domain [PS51674] (23-90)